Protein AF-A0A5K1F2I7-F1 (afdb_monomer)

InterPro domains:
  IPR001461 Aspartic peptidase A1 [PTHR47966] (1-56)
  IPR021109 Aspartic peptidase domain superfamily [SSF50630] (1-56)
  IPR033121 Peptidase family A1 domain [PF00026] (1-56)
  IPR033121 Peptidase family A1 domain [PS51767] (1-56)

Radius of gyration: 13.99 Å; Cα contacts (8 Å, |Δi|>4): 49; chains: 1; bounding box: 35×24×35 Å

Mean predicted aligned error: 2.76 Å

pLDDT: mean 96.91, std 1.79, range [87.62, 98.38]

Sequence (56 aa):
YNMIEQGLIDQPVFSFWFNRNSEDDEGGEIVFGGVDSSHFKGEHTYVPVTQKGYWQ

Nearest PDB structures (foldseek):
  1b5f-assembly1_A  TM=9.554E-01  e=4.179E-05  Cynara cardunculus
  5nfg-assembly1_A  TM=9.977E-01  e=2.837E-04  Cynara cardunculus
  4obz-assembly1_D  TM=9.626E-01  e=1.065E-02  Homo sapiens
  1lyw-assembly11_H  TM=8.886E-01  e=6.596E-03  Homo sapiens

Solvent-accessible surface area (backbone atoms only — not comparable to full-atom values): 3912 Å² total; per-residue (Å²): 109,66,55,63,79,69,64,75,39,90,38,102,46,65,38,78,44,73,49,84,56,87,87,51,94,64,58,58,50,77,39,79,26,44,73,72,72,89,76,62,80,88,81,88,85,85,77,82,74,78,43,94,93,54,101,68

Secondary structure (DSSP, 8-state):
-HHHHTT--SSS-EEEEE---TTSS--EEEEESS--GGG--S-PPP---SSTTS--

Structure (mmCIF, N/CA/C/O backbone):
data_AF-A0A5K1F2I7-F1
#
_entry.id   AF-A0A5K1F2I7-F1
#
loop_
_atom_site.group_PDB
_atom_site.id
_atom_site.type_symbol
_atom_site.label_atom_id
_atom_site.label_alt_id
_atom_site.label_comp_id
_atom_site.label_asym_id
_atom_site.label_entity_id
_atom_site.label_seq_id
_atom_site.pdbx_PDB_ins_code
_atom_site.Cartn_x
_atom_site.Cartn_y
_atom_site.Cartn_z
_atom_site.occupancy
_atom_site.B_iso_or_equiv
_atom_site.auth_seq_id
_atom_site.auth_comp_id
_atom_site.auth_asym_id
_atom_site.auth_atom_id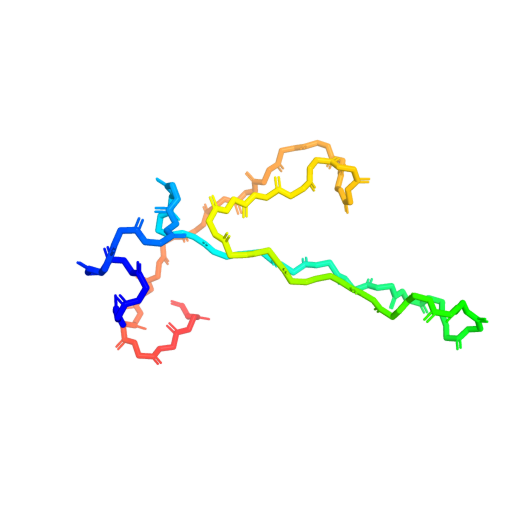
_atom_site.pdbx_PDB_model_num
ATOM 1 N N . TYR A 1 1 ? -9.330 7.942 6.598 1.00 87.62 1 TYR A N 1
ATOM 2 C CA . TYR A 1 1 ? -10.416 6.948 6.496 1.00 87.62 1 TYR A CA 1
ATOM 3 C C . TYR A 1 1 ? -11.335 7.171 5.300 1.00 87.62 1 TYR A C 1
ATOM 5 O O . TYR A 1 1 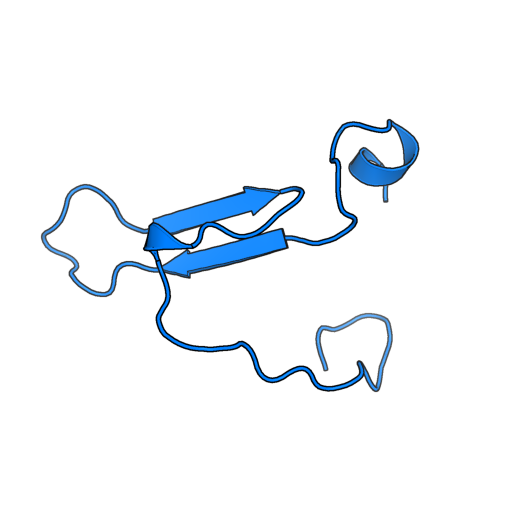? -11.904 6.195 4.841 1.00 87.62 1 TYR A O 1
ATOM 13 N N . ASN A 1 2 ? -11.403 8.377 4.721 1.00 97.50 2 ASN A N 1
ATOM 14 C CA . ASN A 1 2 ? -12.290 8.725 3.599 1.00 97.50 2 ASN A CA 1
ATOM 15 C C . ASN A 1 2 ? -12.451 7.655 2.499 1.00 97.50 2 ASN A C 1
ATOM 17 O O . ASN A 1 2 ? -13.578 7.336 2.157 1.00 97.50 2 ASN A O 1
ATOM 21 N N . MET A 1 3 ? -11.369 7.076 1.960 1.00 97.12 3 MET A N 1
ATOM 22 C CA . MET A 1 3 ? -11.480 6.064 0.889 1.00 97.12 3 MET A CA 1
ATOM 23 C C . MET A 1 3 ? -12.194 4.781 1.332 1.00 97.12 3 MET A C 1
ATOM 25 O O . MET A 1 3 ? -12.932 4.195 0.548 1.00 97.12 3 MET A O 1
ATOM 29 N N . ILE A 1 4 ? -12.006 4.375 2.591 1.00 96.62 4 ILE A N 1
ATOM 30 C CA . ILE A 1 4 ? -12.700 3.227 3.188 1.00 96.62 4 ILE A CA 1
ATOM 31 C C . ILE A 1 4 ? -14.175 3.579 3.386 1.00 96.62 4 ILE A C 1
ATOM 33 O O . ILE A 1 4 ? -15.054 2.827 2.987 1.00 96.62 4 ILE A O 1
ATOM 37 N N . GLU A 1 5 ? -14.448 4.747 3.969 1.00 97.88 5 GLU A N 1
ATOM 38 C CA . GLU A 1 5 ? -15.811 5.208 4.266 1.00 97.88 5 GLU A CA 1
ATOM 39 C C . GLU A 1 5 ? -16.650 5.427 3.001 1.0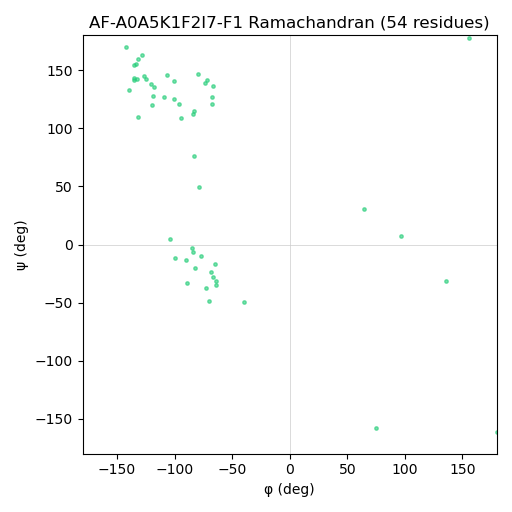0 97.88 5 GLU A C 1
ATOM 41 O O . GLU A 1 5 ? -17.858 5.212 3.016 1.00 97.88 5 GLU A O 1
ATOM 46 N N . GLN A 1 6 ? -16.011 5.825 1.899 1.00 98.12 6 GLN A N 1
ATOM 47 C CA . GLN A 1 6 ? -16.645 5.995 0.591 1.00 98.12 6 GLN A CA 1
ATOM 48 C C . GLN A 1 6 ? -16.722 4.691 -0.221 1.00 98.12 6 GLN A C 1
ATOM 50 O O . GLN A 1 6 ? -17.276 4.706 -1.316 1.00 98.12 6 GLN A O 1
ATOM 55 N N . GLY A 1 7 ? -16.171 3.576 0.279 1.00 96.75 7 GLY A N 1
ATOM 56 C CA . GLY A 1 7 ? -16.178 2.289 -0.424 1.00 96.75 7 GLY A CA 1
ATOM 57 C C . GLY A 1 7 ? -15.387 2.294 -1.736 1.00 96.75 7 GLY A C 1
ATOM 58 O O . GLY A 1 7 ? -15.755 1.595 -2.672 1.00 96.75 7 GLY A O 1
ATOM 59 N N . LEU A 1 8 ? -14.328 3.106 -1.826 1.00 98.06 8 LEU A N 1
ATOM 60 C CA . LEU A 1 8 ? -13.513 3.252 -3.041 1.00 98.06 8 LEU A CA 1
ATOM 61 C C . LEU A 1 8 ? -12.422 2.182 -3.178 1.00 98.06 8 LEU A C 1
ATOM 63 O O . LEU A 1 8 ? -11.713 2.167 -4.180 1.00 98.06 8 LEU A O 1
ATOM 67 N N . ILE A 1 9 ? -12.244 1.341 -2.157 1.00 97.50 9 ILE A N 1
ATOM 68 C CA . ILE A 1 9 ? -11.232 0.286 -2.114 1.00 97.50 9 ILE A CA 1
ATOM 69 C C . ILE A 1 9 ? -11.833 -1.014 -1.592 1.00 97.50 9 ILE A C 1
ATOM 71 O O . ILE A 1 9 ? -12.622 -0.995 -0.646 1.00 97.50 9 ILE A O 1
ATOM 75 N N . ASP A 1 10 ? -11.412 -2.134 -2.175 1.00 95.50 10 ASP A N 1
ATOM 76 C CA . ASP A 1 10 ? -11.922 -3.462 -1.817 1.00 95.50 10 ASP A CA 1
ATOM 77 C C . ASP A 1 10 ? -11.398 -3.938 -0.457 1.00 95.50 10 ASP A C 1
ATOM 79 O O . ASP A 1 10 ? -12.117 -4.570 0.318 1.00 95.50 10 ASP A O 1
ATOM 83 N N . GLN A 1 11 ? -10.138 -3.623 -0.146 1.00 97.31 11 GLN A N 1
ATOM 84 C CA . GLN A 1 11 ? -9.491 -3.989 1.112 1.00 97.31 11 GLN A CA 1
ATOM 85 C C . GLN A 1 11 ? -8.933 -2.747 1.821 1.00 97.31 11 GLN A C 1
ATOM 87 O O . GLN A 1 11 ? -8.384 -1.861 1.170 1.00 97.31 11 GLN A O 1
ATOM 92 N N . PRO A 1 12 ? -8.998 -2.651 3.161 1.00 97.06 12 PRO A N 1
ATOM 93 C CA . PRO A 1 12 ? -8.480 -1.504 3.910 1.00 97.06 12 PRO A CA 1
ATOM 94 C C . PRO A 1 12 ? -6.948 -1.566 4.083 1.00 97.06 12 PRO A C 1
ATOM 96 O O . PRO A 1 12 ? -6.432 -1.427 5.192 1.00 97.06 12 PRO A O 1
ATOM 99 N N . VAL A 1 13 ? -6.219 -1.791 2.989 1.00 97.38 13 VAL A N 1
ATOM 100 C CA . VAL A 1 13 ? -4.753 -1.871 2.927 1.00 97.38 13 VAL A CA 1
ATOM 101 C C . VAL A 1 13 ? -4.218 -1.017 1.778 1.00 97.38 13 VAL A C 1
ATOM 103 O O . VAL A 1 13 ? -4.936 -0.688 0.832 1.00 97.38 13 VAL A O 1
ATOM 106 N N . PHE A 1 14 ? -2.941 -0.664 1.862 1.00 97.88 14 PHE A N 1
ATOM 107 C CA . PHE A 1 14 ? -2.168 -0.146 0.741 1.00 97.88 14 PHE A CA 1
ATOM 108 C C . PHE A 1 14 ? -0.803 -0.828 0.726 1.00 97.88 14 PHE A C 1
ATOM 110 O O . PHE A 1 14 ? -0.312 -1.266 1.772 1.00 97.88 14 PHE A O 1
ATOM 117 N N . SER A 1 15 ? -0.182 -0.894 -0.444 1.00 98.38 15 SER A N 1
ATOM 118 C CA . SER A 1 15 ? 1.153 -1.460 -0.613 1.00 98.38 15 SER A CA 1
ATOM 119 C C . SER A 1 15 ? 2.030 -0.555 -1.457 1.00 98.38 15 SER A C 1
ATOM 121 O O . SER A 1 15 ? 1.541 0.219 -2.278 1.00 98.38 15 SER A O 1
ATOM 123 N N . PHE A 1 16 ? 3.335 -0.693 -1.256 1.00 98.38 16 PHE A N 1
ATOM 124 C CA . PHE A 1 16 ? 4.348 -0.005 -2.035 1.00 98.38 16 PHE A CA 1
ATOM 125 C C . PHE A 1 16 ? 5.254 -1.020 -2.707 1.00 98.38 16 PHE A C 1
ATOM 127 O O . PHE A 1 16 ? 5.724 -1.961 -2.062 1.00 98.38 16 PHE A O 1
ATOM 134 N N . TRP A 1 17 ? 5.577 -0.749 -3.960 1.00 98.38 17 TRP A N 1
ATOM 135 C CA . TRP A 1 17 ? 6.757 -1.277 -4.613 1.00 98.38 17 TRP A CA 1
ATOM 136 C C . TRP A 1 17 ? 7.657 -0.108 -5.005 1.00 98.38 17 TRP A C 1
ATOM 138 O O . TRP A 1 17 ? 7.195 0.912 -5.508 1.00 98.38 17 TRP A O 1
ATOM 148 N N . PHE A 1 18 ? 8.954 -0.242 -4.750 1.00 97.94 18 PHE A N 1
ATOM 149 C CA . PHE A 1 18 ? 9.941 0.754 -5.146 1.00 97.94 18 PHE A CA 1
ATOM 150 C C . PHE A 1 18 ? 10.935 0.100 -6.087 1.00 97.94 18 PHE A C 1
ATOM 152 O O . PHE A 1 18 ? 11.644 -0.831 -5.682 1.00 97.94 18 PHE A O 1
ATOM 159 N N . ASN A 1 19 ? 11.030 0.622 -7.308 1.00 97.25 19 ASN A N 1
ATOM 160 C CA . ASN A 1 19 ? 12.134 0.259 -8.172 1.00 97.25 19 ASN A CA 1
ATOM 161 C C . ASN A 1 19 ? 13.431 0.812 -7.567 1.00 97.25 19 ASN A C 1
ATOM 163 O O . ASN A 1 19 ? 13.494 1.928 -7.047 1.00 97.25 19 ASN A O 1
ATOM 167 N N . ARG A 1 20 ? 14.474 -0.013 -7.573 1.00 96.62 20 ARG A N 1
ATOM 168 C CA . ARG A 1 20 ? 15.802 0.351 -7.063 1.00 96.62 20 ARG A CA 1
ATOM 169 C C . ARG A 1 20 ? 16.758 0.730 -8.185 1.00 96.62 20 ARG A C 1
ATOM 171 O O . ARG A 1 20 ? 17.829 1.255 -7.889 1.00 96.62 20 ARG A O 1
ATOM 178 N N . ASN A 1 21 ? 16.384 0.467 -9.433 1.00 96.81 21 ASN A N 1
ATOM 179 C CA . ASN A 1 21 ? 17.127 0.908 -10.594 1.00 96.81 21 ASN A CA 1
ATOM 180 C C . ASN A 1 21 ? 16.732 2.348 -10.940 1.00 96.81 21 ASN A C 1
ATOM 182 O O . ASN A 1 21 ? 15.605 2.613 -11.338 1.00 96.81 21 ASN A O 1
ATOM 186 N N . SER A 1 22 ? 17.668 3.279 -10.769 1.00 94.31 22 SER A N 1
ATOM 187 C CA . SER A 1 22 ? 17.452 4.701 -11.052 1.00 94.31 22 SER A C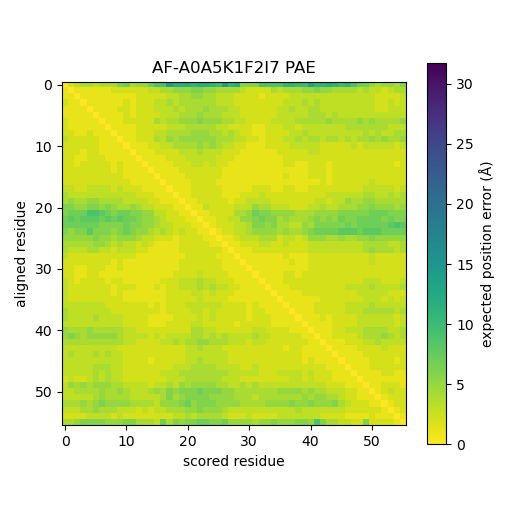A 1
ATOM 188 C C . SER A 1 22 ? 17.481 5.052 -12.539 1.00 94.31 22 SER A C 1
ATOM 190 O O . SER A 1 22 ? 17.204 6.197 -12.882 1.00 94.31 22 SE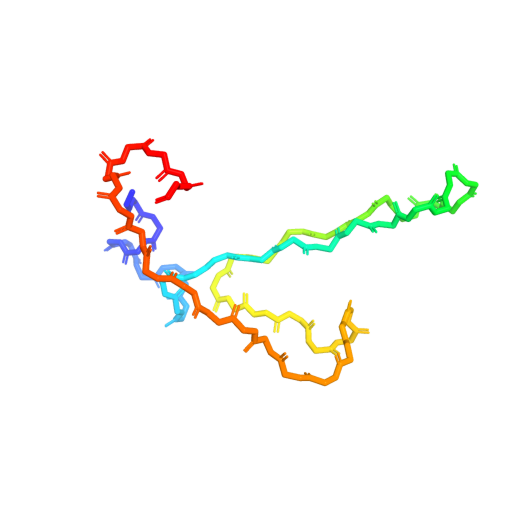R A O 1
ATOM 192 N N . GLU A 1 23 ? 17.893 4.118 -13.398 1.00 96.88 23 GLU A N 1
ATOM 193 C CA . GLU A 1 23 ? 17.947 4.318 -14.852 1.00 96.88 23 GLU A CA 1
ATOM 194 C C . GLU A 1 23 ? 16.642 3.916 -15.554 1.00 96.88 23 GLU A C 1
ATOM 196 O O . GLU A 1 23 ? 16.456 4.263 -16.717 1.00 96.88 23 GLU A O 1
ATOM 201 N N . ASP A 1 24 ? 15.746 3.204 -14.863 1.00 96.12 24 ASP A N 1
ATOM 202 C CA . ASP A 1 24 ? 14.443 2.827 -15.406 1.00 96.12 24 ASP A CA 1
ATOM 203 C C . ASP A 1 24 ? 13.458 4.002 -15.330 1.00 96.12 24 ASP A C 1
ATOM 205 O O . ASP A 1 24 ? 13.453 4.774 -14.369 1.00 96.12 24 ASP A O 1
ATOM 209 N N . ASP A 1 25 ? 12.562 4.091 -16.314 1.00 95.06 25 ASP A N 1
ATOM 210 C CA . ASP A 1 25 ? 11.510 5.117 -16.350 1.00 95.06 25 ASP A CA 1
ATOM 211 C C . ASP A 1 25 ? 10.473 4.935 -15.225 1.00 95.06 25 ASP A C 1
ATOM 213 O O . ASP A 1 25 ? 9.845 5.895 -14.771 1.00 95.06 25 ASP A O 1
ATOM 217 N N . GLU A 1 26 ? 10.281 3.697 -14.763 1.00 95.88 26 GLU A N 1
ATOM 218 C CA . GLU A 1 26 ? 9.326 3.357 -13.714 1.00 95.88 26 GLU A CA 1
ATOM 219 C C . GLU A 1 26 ? 10.002 3.335 -12.338 1.00 95.88 26 GLU A C 1
ATOM 221 O O . GLU A 1 26 ? 10.783 2.439 -12.015 1.00 95.88 26 GLU A O 1
ATOM 226 N N . GLY A 1 27 ? 9.685 4.330 -11.504 1.00 96.69 27 GLY A N 1
ATOM 227 C CA . GLY A 1 27 ? 10.286 4.483 -10.174 1.00 96.69 27 GLY A CA 1
ATOM 228 C C . GLY A 1 27 ? 9.648 3.631 -9.072 1.00 96.69 27 GLY A C 1
ATOM 229 O O . GLY A 1 27 ? 10.265 3.399 -8.029 1.00 96.69 27 GLY A O 1
ATOM 230 N N . GLY A 1 28 ? 8.415 3.168 -9.263 1.00 97.44 28 GLY A N 1
ATOM 231 C CA . GLY A 1 28 ? 7.674 2.425 -8.251 1.00 97.44 28 GLY A CA 1
ATOM 232 C C . GLY A 1 28 ? 6.165 2.508 -8.436 1.00 97.44 28 GLY A C 1
ATOM 233 O O . GLY A 1 28 ? 5.663 3.231 -9.294 1.00 97.44 28 GLY A O 1
ATOM 234 N N . GLU A 1 29 ? 5.451 1.812 -7.562 1.00 98.38 29 GLU A N 1
ATOM 235 C CA . GLU A 1 29 ? 3.999 1.712 -7.564 1.00 98.38 29 GLU A CA 1
ATOM 236 C C . GLU A 1 29 ? 3.457 1.874 -6.138 1.00 98.38 29 GLU A C 1
ATOM 238 O O . GLU A 1 29 ? 4.042 1.395 -5.160 1.00 98.38 29 GLU A O 1
ATOM 243 N N . ILE A 1 30 ? 2.310 2.543 -6.023 1.00 98.38 30 ILE A N 1
ATOM 244 C CA . ILE A 1 30 ? 1.459 2.491 -4.836 1.00 98.38 30 ILE A CA 1
ATOM 245 C C . ILE A 1 30 ? 0.097 1.923 -5.227 1.00 98.38 30 ILE A C 1
ATOM 247 O O . ILE A 1 30 ? -0.563 2.434 -6.131 1.00 98.38 30 ILE A O 1
ATOM 251 N N . VAL A 1 31 ? -0.347 0.901 -4.497 1.00 98.38 31 VAL A N 1
ATOM 252 C CA . VAL A 1 31 ? -1.673 0.300 -4.669 1.00 98.38 31 VAL A CA 1
ATOM 253 C C . VAL A 1 31 ? -2.536 0.670 -3.474 1.00 98.38 31 VAL A C 1
ATOM 255 O O . VAL A 1 31 ? -2.156 0.435 -2.327 1.00 98.38 31 VAL A O 1
ATOM 258 N N . PHE A 1 32 ? -3.718 1.225 -3.736 1.00 98.25 32 PHE A N 1
ATOM 259 C CA . PHE A 1 32 ? -4.765 1.399 -2.732 1.00 98.25 32 PHE A CA 1
ATOM 260 C C . PHE A 1 32 ? -5.796 0.288 -2.903 1.00 98.25 32 PHE A C 1
ATOM 262 O O . PHE A 1 32 ? -6.354 0.136 -3.984 1.00 98.25 32 PHE A O 1
AT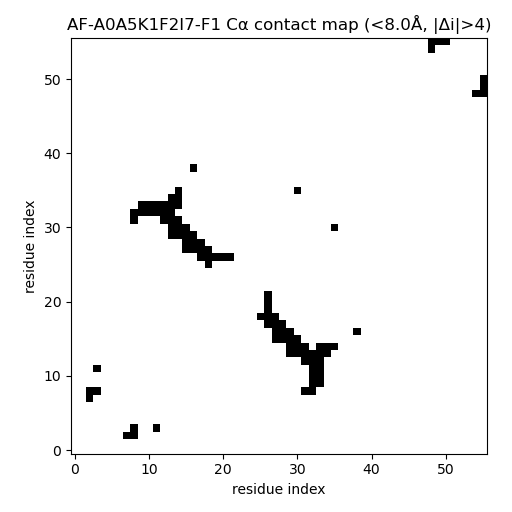OM 269 N N . GLY A 1 33 ? -6.080 -0.463 -1.841 1.00 97.94 33 GLY A N 1
ATOM 270 C CA . GLY A 1 33 ? -7.107 -1.502 -1.886 1.00 97.94 33 GLY A CA 1
ATOM 271 C C . GLY A 1 33 ? -6.619 -2.920 -2.153 1.00 97.94 33 GLY A C 1
ATOM 272 O O . GLY A 1 33 ? -7.451 -3.809 -2.303 1.00 97.94 33 GLY A O 1
ATOM 273 N N . GLY A 1 34 ? -5.308 -3.156 -2.188 1.00 97.88 34 GLY A N 1
ATOM 274 C CA . GLY A 1 34 ? -4.752 -4.478 -2.462 1.00 97.88 34 GLY A CA 1
ATOM 275 C C . GLY A 1 34 ? -3.229 -4.498 -2.453 1.00 97.88 34 GLY A C 1
ATOM 276 O O . GLY A 1 34 ? -2.595 -3.601 -1.897 1.00 97.88 34 GLY A O 1
ATOM 277 N N . VAL A 1 35 ? -2.672 -5.545 -3.064 1.00 97.81 35 VAL A N 1
ATOM 278 C CA . VAL A 1 35 ? -1.234 -5.767 -3.251 1.00 97.81 35 VAL A CA 1
ATOM 279 C C . VAL A 1 35 ? -1.015 -6.333 -4.652 1.00 97.81 35 VAL A C 1
ATOM 281 O O . VAL A 1 35 ? -1.706 -7.283 -5.023 1.00 97.81 35 VAL A O 1
ATOM 284 N N . ASP A 1 36 ? -0.057 -5.798 -5.411 1.00 98.00 36 ASP A N 1
ATOM 285 C CA . ASP A 1 36 ? 0.336 -6.401 -6.686 1.00 98.00 36 ASP A CA 1
ATO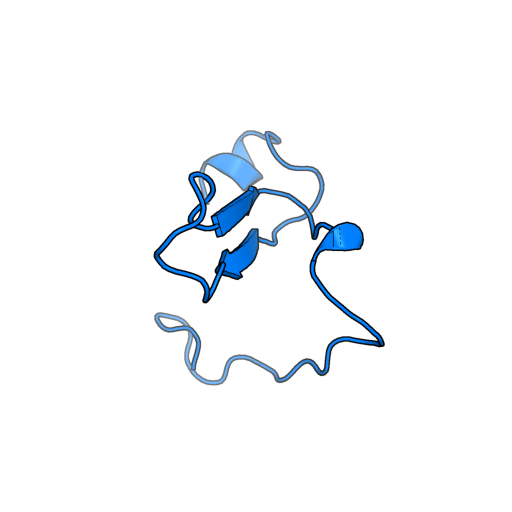M 286 C C . ASP A 1 36 ? 1.341 -7.550 -6.481 1.00 98.00 36 ASP A C 1
ATOM 288 O O . ASP A 1 36 ? 2.479 -7.361 -6.046 1.00 98.00 36 ASP A O 1
ATOM 292 N N . SER A 1 37 ? 0.910 -8.766 -6.828 1.00 97.38 37 SER A N 1
ATOM 293 C CA . SER A 1 37 ? 1.729 -9.986 -6.806 1.00 97.38 37 SER A CA 1
ATOM 294 C C . SER A 1 37 ? 2.903 -9.994 -7.786 1.00 97.38 37 SER A C 1
ATOM 296 O O . SER A 1 37 ? 3.820 -10.797 -7.613 1.00 97.38 37 SER A O 1
ATOM 298 N N . SER A 1 38 ? 2.913 -9.113 -8.790 1.00 97.75 38 SER A N 1
ATOM 299 C CA . SER A 1 38 ? 4.019 -9.018 -9.750 1.00 97.75 38 SER A CA 1
ATOM 300 C C . SER A 1 38 ? 5.317 -8.485 -9.112 1.00 97.75 38 SER A C 1
ATOM 302 O O . SER A 1 38 ? 6.420 -8.795 -9.572 1.00 97.75 38 SER A O 1
ATOM 304 N N . HIS A 1 39 ? 5.189 -7.745 -8.005 1.00 97.56 39 HIS A N 1
ATOM 305 C CA . HIS A 1 39 ? 6.258 -6.951 -7.405 1.00 97.56 39 HIS A CA 1
ATOM 306 C C . HIS A 1 39 ? 6.895 -7.557 -6.139 1.00 97.56 39 HIS A C 1
ATOM 308 O O . HIS A 1 39 ? 7.786 -6.946 -5.541 1.00 97.56 39 HIS A O 1
ATOM 314 N N . PHE A 1 40 ? 6.513 -8.776 -5.738 1.00 97.25 40 PHE A N 1
ATOM 315 C CA . PHE A 1 40 ? 7.152 -9.511 -4.637 1.00 97.25 40 PHE A CA 1
ATOM 316 C C . PHE A 1 40 ? 7.253 -11.016 -4.924 1.00 97.25 40 PHE A C 1
ATOM 318 O O . PHE A 1 40 ? 6.707 -11.535 -5.893 1.00 97.25 40 PHE A O 1
ATOM 325 N N . LYS A 1 41 ? 8.006 -11.739 -4.089 1.00 97.88 41 LYS A N 1
ATOM 326 C CA . LYS A 1 41 ? 8.132 -13.201 -4.162 1.00 97.88 41 LYS A CA 1
ATOM 327 C C . LYS A 1 41 ? 7.958 -13.801 -2.774 1.00 97.88 41 LYS A C 1
ATOM 329 O O . LYS A 1 41 ? 8.491 -13.259 -1.808 1.00 97.88 41 LYS A O 1
ATOM 334 N N . GLY A 1 42 ? 7.294 -14.952 -2.700 1.00 97.25 42 GLY A N 1
ATOM 335 C CA . GLY A 1 42 ? 6.990 -15.614 -1.430 1.00 97.25 42 GLY A CA 1
ATOM 336 C C . GLY A 1 42 ? 5.856 -14.924 -0.671 1.00 97.25 42 GLY A C 1
ATOM 337 O O . GLY A 1 42 ? 5.057 -14.215 -1.269 1.00 97.25 42 GLY A O 1
ATOM 338 N N . GLU A 1 43 ? 5.797 -15.140 0.642 1.00 97.50 43 GLU A N 1
ATOM 339 C CA . GLU A 1 43 ? 4.712 -14.659 1.504 1.00 97.50 43 GLU A CA 1
ATOM 340 C C . GLU A 1 43 ? 5.152 -13.483 2.384 1.00 97.50 43 GLU A C 1
ATOM 342 O O . GLU A 1 43 ? 6.286 -13.432 2.870 1.00 97.50 43 GLU A O 1
ATOM 347 N N . HIS A 1 44 ? 4.228 -12.557 2.647 1.00 97.81 44 HIS A N 1
ATOM 348 C CA . HIS A 1 44 ? 4.463 -11.452 3.572 1.00 97.81 44 HIS A CA 1
ATOM 349 C C . HIS A 1 44 ? 4.461 -11.938 5.025 1.00 97.81 44 HIS A C 1
ATOM 351 O O . HIS A 1 44 ? 3.606 -12.717 5.444 1.00 97.81 44 HIS A O 1
ATOM 357 N N . THR A 1 45 ? 5.389 -11.418 5.828 1.00 98.25 45 THR A N 1
ATOM 358 C CA . THR A 1 45 ? 5.355 -11.581 7.286 1.00 98.25 45 THR A CA 1
ATOM 359 C C . THR A 1 45 ? 4.700 -10.355 7.912 1.00 98.25 45 THR A C 1
ATOM 361 O O . THR A 1 45 ? 5.191 -9.241 7.744 1.00 98.25 45 THR A O 1
ATOM 364 N N . TYR A 1 46 ? 3.609 -10.558 8.648 1.00 97.38 46 TYR A N 1
ATOM 365 C CA . TYR A 1 46 ? 2.867 -9.481 9.302 1.00 97.38 46 TYR A CA 1
ATOM 366 C C . TYR A 1 46 ? 3.208 -9.386 10.788 1.00 97.38 46 TYR A C 1
ATOM 368 O O . TYR A 1 46 ? 3.317 -10.397 11.482 1.00 97.38 46 TYR A O 1
ATOM 376 N N . VAL A 1 47 ? 3.311 -8.155 11.284 1.00 97.94 47 VAL A N 1
ATOM 377 C CA . VAL A 1 47 ? 3.477 -7.841 12.706 1.00 97.94 47 VAL A CA 1
ATOM 378 C C . VAL A 1 47 ? 2.398 -6.846 13.142 1.00 97.94 47 VAL A C 1
ATOM 380 O O . VAL A 1 47 ? 1.978 -6.012 12.336 1.00 97.94 47 VAL A O 1
ATOM 383 N N . PRO A 1 48 ? 1.894 -6.939 14.384 1.00 97.75 48 PRO A N 1
ATOM 384 C CA . PRO A 1 48 ? 0.857 -6.034 14.860 1.00 97.75 48 PRO A CA 1
ATOM 385 C C . PRO A 1 48 ? 1.415 -4.626 15.095 1.00 97.75 48 PRO A C 1
ATOM 387 O O . PRO A 1 48 ? 2.507 -4.473 15.636 1.00 97.75 48 PRO A O 1
ATOM 390 N N . VAL A 1 49 ? 0.624 -3.602 14.764 1.00 97.19 49 VAL A N 1
ATOM 391 C CA . VAL A 1 49 ? 0.925 -2.206 15.120 1.00 97.19 49 VAL A CA 1
ATOM 392 C C . VAL A 1 49 ? 0.833 -2.038 16.637 1.00 97.19 49 VAL A C 1
ATOM 394 O O . VAL A 1 49 ? -0.190 -2.355 17.250 1.00 97.19 49 VAL A O 1
ATOM 397 N N . THR A 1 50 ? 1.891 -1.507 17.235 1.00 97.50 50 THR A N 1
ATOM 398 C CA . THR A 1 50 ? 2.032 -1.289 18.678 1.00 97.50 50 THR A CA 1
ATOM 399 C C . THR A 1 50 ? 1.514 0.080 19.114 1.00 97.50 50 THR A C 1
ATOM 401 O O . THR A 1 50 ? 0.937 0.201 20.196 1.00 97.50 50 THR A O 1
ATOM 404 N N . GLN A 1 51 ? 1.650 1.107 18.264 1.00 97.12 51 GLN A N 1
ATOM 405 C CA . GLN A 1 51 ? 1.181 2.467 18.542 1.00 97.12 51 GLN A CA 1
ATOM 406 C C . GLN A 1 51 ? 0.390 3.049 17.367 1.0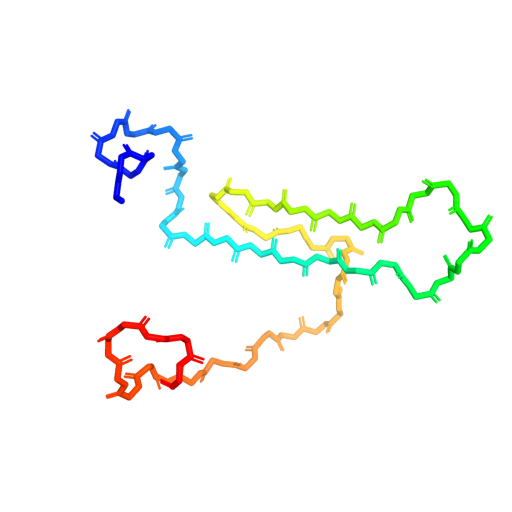0 97.12 51 GLN A C 1
ATOM 408 O O . GLN A 1 51 ? 0.942 3.429 16.338 1.00 97.12 51 GLN A O 1
ATOM 413 N N . LYS A 1 52 ? -0.926 3.210 17.549 1.00 93.31 52 LYS A N 1
ATOM 414 C CA . LYS A 1 52 ? -1.787 3.861 16.551 1.00 93.31 52 LYS A CA 1
ATOM 415 C C . LYS A 1 52 ? -1.436 5.347 16.437 1.00 93.31 52 LYS A C 1
ATOM 417 O O . LYS A 1 52 ? -1.523 6.085 17.413 1.00 93.31 52 LYS A O 1
ATOM 422 N N . GLY A 1 53 ? -1.058 5.760 15.233 1.00 95.12 53 GLY A N 1
ATOM 423 C C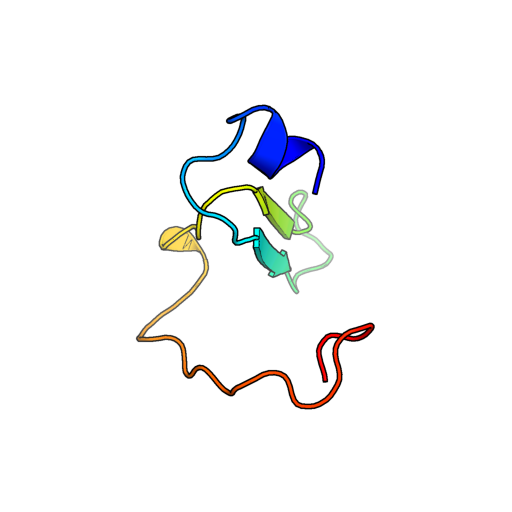A . GLY A 1 53 ? -0.538 7.095 14.916 1.00 95.12 53 GLY A CA 1
ATOM 424 C C . GLY A 1 53 ? 0.677 7.007 13.993 1.00 95.12 53 GLY A C 1
ATOM 425 O O . GLY A 1 53 ? 0.839 7.852 13.119 1.00 95.12 53 GLY A O 1
ATOM 426 N N . TYR A 1 54 ? 1.447 5.924 14.127 1.00 94.31 54 TYR A N 1
ATOM 427 C CA . TYR A 1 54 ? 2.555 5.564 13.248 1.00 94.31 54 TYR A CA 1
ATOM 428 C C . TYR A 1 54 ? 2.391 4.121 12.764 1.00 94.31 54 TYR A C 1
ATOM 430 O O . TYR A 1 54 ? 1.652 3.332 13.353 1.00 94.31 54 TYR A O 1
ATOM 438 N N . TRP A 1 55 ? 3.107 3.769 11.699 1.00 93.62 55 TRP A N 1
ATOM 439 C CA . TRP A 1 55 ? 3.347 2.372 11.343 1.00 93.62 55 TRP A CA 1
ATOM 440 C C . TRP A 1 55 ? 4.528 1.864 12.180 1.00 93.62 55 TRP A C 1
ATOM 442 O O . TRP A 1 55 ? 5.657 1.823 11.695 1.00 93.62 55 TRP A O 1
ATOM 452 N N . GLN A 1 56 ? 4.252 1.590 13.463 1.00 93.56 56 GLN A N 1
ATOM 453 C CA . GLN A 1 56 ? 5.205 1.169 14.501 1.00 93.56 56 GLN A CA 1
ATOM 454 C C . GLN A 1 56 ? 4.744 -0.112 15.186 1.00 93.56 56 GLN A C 1
ATOM 456 O O . GLN A 1 56 ? 3.546 -0.184 15.539 1.00 93.56 56 GLN A O 1
#

Organism: NCBI:txid210225

Foldseek 3Di:
DVCVVVVVAQAQDKDKAADPDPPDPDGIDIDGRDDDPVRDDDDDDDDDQPDPPDSD